Protein AF-A0A816GIB1-F1 (afdb_monomer_lite)

Organism: NCBI:txid433720

Foldseek 3Di:
DDDDPVVVVVVVVVVLVVVLVVLVVVLVVLLVVLVVLCDDPPNLCSCPDPVNVVSLVVSLVSLVVSCVSPCPPCNVVSVVSNCVRNPVSNVVSVVVVVVVVVVVD

Radius of gyration: 19.2 Å; chains: 1; bounding box: 37×21×72 Å

Sequence (105 aa):
MVVPQSQVASNESRLELDKNKKNYINTITLSKRLSDRYSGHHSLQNIFNPESCRLRDKFKQMCETLLLDDPIDYGLKIIDLLWRKAAYDPIQIFKRYRQEYDETT

Structure (mmCIF, N/CA/C/O backbone):
data_AF-A0A816GIB1-F1
#
_entry.id   AF-A0A816GIB1-F1
#
loop_
_atom_site.group_PDB
_atom_site.id
_atom_site.type_symbol
_atom_site.label_atom_id
_atom_site.label_alt_id
_atom_site.label_comp_id
_atom_site.label_asym_id
_atom_site.label_entity_id
_atom_site.label_seq_id
_atom_site.pdbx_PDB_ins_code
_atom_site.Cartn_x
_atom_site.Cartn_y
_atom_site.Cartn_z
_atom_site.occupancy
_atom_site.B_iso_or_equiv
_atom_site.auth_seq_id
_atom_site.auth_comp_id
_atom_site.auth_asym_id
_atom_site.auth_atom_id
_atom_site.pdbx_PDB_model_num
ATOM 1 N N . MET A 1 1 ? 14.230 -0.015 -43.835 1.00 51.44 1 MET A N 1
ATOM 2 C CA . MET A 1 1 ? 15.331 -0.231 -42.872 1.00 51.44 1 MET A CA 1
ATOM 3 C C . MET A 1 1 ? 14.774 -1.080 -41.741 1.00 51.44 1 MET A C 1
ATOM 5 O O . MET A 1 1 ? 13.832 -0.637 -41.101 1.00 51.44 1 MET A O 1
ATOM 9 N N . VAL A 1 2 ? 15.241 -2.321 -41.581 1.00 61.22 2 VAL A N 1
ATOM 10 C CA . VAL A 1 2 ? 14.757 -3.238 -40.533 1.00 61.22 2 VAL A CA 1
ATOM 11 C C . VAL A 1 2 ? 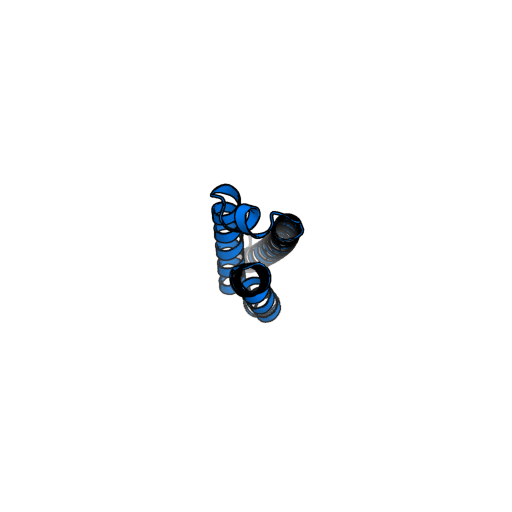15.622 -3.019 -39.296 1.00 61.22 2 VAL A C 1
ATOM 13 O O . VAL A 1 2 ? 16.842 -3.147 -39.379 1.00 61.22 2 VAL A O 1
ATOM 16 N N . VAL A 1 3 ? 15.013 -2.625 -38.177 1.00 63.47 3 VAL A N 1
ATOM 17 C CA . VAL A 1 3 ? 15.729 -2.430 -36.909 1.00 63.47 3 VAL A CA 1
ATOM 18 C C . VAL A 1 3 ? 16.194 -3.804 -36.397 1.00 63.47 3 VAL A C 1
ATOM 20 O O . VAL A 1 3 ? 15.380 -4.730 -36.377 1.00 63.47 3 VAL A O 1
ATOM 23 N N . PRO A 1 4 ? 17.468 -3.981 -35.996 1.00 72.94 4 PRO A N 1
ATOM 24 C CA . PRO A 1 4 ? 17.963 -5.261 -35.491 1.00 72.94 4 PRO A CA 1
ATOM 25 C C . PRO A 1 4 ? 17.202 -5.704 -34.234 1.00 72.94 4 PRO A C 1
ATOM 27 O O . PRO A 1 4 ? 17.036 -4.910 -33.308 1.00 72.94 4 PRO A O 1
ATOM 30 N N . GLN A 1 5 ? 16.792 -6.976 -34.162 1.00 65.25 5 GLN A N 1
ATOM 31 C CA . GLN A 1 5 ? 16.035 -7.532 -33.024 1.00 65.25 5 GLN A CA 1
ATOM 32 C C . GLN A 1 5 ? 16.729 -7.322 -31.663 1.00 65.25 5 GLN A C 1
ATOM 34 O O . GLN A 1 5 ? 16.057 -7.133 -30.653 1.00 65.25 5 GLN A O 1
ATOM 39 N N . SER A 1 6 ? 18.064 -7.264 -31.636 1.00 66.44 6 SER A N 1
ATOM 40 C CA . SER A 1 6 ? 18.852 -6.967 -30.433 1.00 66.44 6 SER A CA 1
ATOM 41 C C . SER A 1 6 ? 18.668 -5.536 -29.912 1.00 66.44 6 SER A C 1
ATOM 43 O O . SER A 1 6 ? 18.666 -5.317 -28.702 1.00 66.44 6 SER A O 1
ATOM 45 N N . GLN A 1 7 ? 18.475 -4.557 -30.800 1.00 64.69 7 GLN A N 1
ATOM 46 C CA . GLN A 1 7 ? 18.204 -3.171 -30.410 1.00 64.69 7 GLN A CA 1
ATOM 47 C C . GLN A 1 7 ? 16.754 -2.972 -29.967 1.00 64.69 7 GLN A C 1
ATOM 49 O O . GLN A 1 7 ? 16.495 -2.162 -29.080 1.00 64.69 7 GLN A O 1
ATOM 54 N N . VAL A 1 8 ? 15.819 -3.735 -30.542 1.00 70.12 8 VAL A N 1
ATOM 55 C CA . VAL A 1 8 ? 14.411 -3.730 -30.120 1.00 70.12 8 VAL A CA 1
ATOM 56 C C . VAL A 1 8 ? 14.282 -4.276 -28.697 1.00 70.12 8 VAL A C 1
ATOM 58 O O . VAL A 1 8 ? 13.734 -3.584 -27.846 1.00 70.12 8 VAL A O 1
ATOM 61 N N . ALA A 1 9 ? 14.883 -5.435 -28.409 1.00 72.19 9 ALA A N 1
ATOM 62 C CA . ALA A 1 9 ? 14.879 -6.025 -27.068 1.00 72.19 9 ALA A CA 1
ATOM 63 C C . ALA A 1 9 ? 15.523 -5.098 -26.020 1.00 72.19 9 ALA A C 1
ATOM 65 O O . ALA A 1 9 ? 14.968 -4.886 -24.948 1.00 72.19 9 ALA A O 1
ATOM 66 N N . SER A 1 10 ? 16.659 -4.470 -26.350 1.00 76.56 10 SER A N 1
ATOM 67 C CA . SER A 1 10 ? 17.329 -3.532 -25.440 1.00 76.56 10 SER A CA 1
ATOM 68 C C . SER A 1 10 ? 16.499 -2.272 -25.152 1.00 76.56 10 SER A C 1
ATOM 70 O O . SER A 1 10 ? 16.523 -1.772 -24.025 1.00 76.56 10 SER A O 1
ATOM 72 N N . ASN A 1 11 ? 15.757 -1.761 -26.140 1.00 75.38 11 ASN A N 1
ATOM 73 C CA . ASN A 1 11 ? 14.855 -0.627 -25.942 1.00 75.38 11 ASN A CA 1
ATOM 74 C C . ASN A 1 11 ? 13.612 -1.011 -25.132 1.00 75.38 11 ASN A C 1
ATOM 76 O O . ASN A 1 11 ? 13.184 -0.226 -24.289 1.00 75.38 11 ASN A O 1
ATOM 80 N N . GLU A 1 12 ? 13.057 -2.200 -25.357 1.00 76.81 12 GLU A N 1
ATOM 81 C CA . GLU A 1 12 ? 11.884 -2.702 -24.636 1.00 76.81 12 GLU A CA 1
ATOM 82 C C . GLU A 1 12 ? 12.187 -2.861 -23.140 1.00 76.81 12 GLU A C 1
ATOM 84 O O . GLU A 1 12 ? 11.507 -2.252 -22.315 1.00 76.81 12 GLU A O 1
ATOM 89 N N . SER A 1 13 ? 13.308 -3.502 -22.790 1.00 79.81 13 SER A N 1
ATOM 90 C CA . SER A 1 13 ? 13.742 -3.638 -21.390 1.00 79.81 13 SER A CA 1
ATOM 91 C C . SER A 1 13 ? 13.979 -2.288 -20.701 1.00 79.81 13 SER A C 1
ATOM 93 O O . SER A 1 13 ? 13.708 -2.120 -19.512 1.00 79.81 13 SER A O 1
ATOM 95 N N . ARG A 1 14 ? 14.476 -1.286 -21.439 1.00 79.81 14 ARG A N 1
ATOM 96 C CA . ARG A 1 14 ? 14.674 0.066 -20.897 1.00 79.81 14 ARG A CA 1
ATOM 97 C C . ARG A 1 14 ? 13.342 0.768 -20.616 1.00 79.81 14 ARG A C 1
ATOM 99 O O . ARG A 1 14 ? 13.213 1.428 -19.587 1.00 79.81 14 ARG A O 1
ATOM 106 N N . LEU A 1 15 ? 12.361 0.616 -21.505 1.00 83.75 15 LEU A N 1
ATOM 107 C CA . LEU A 1 15 ? 11.018 1.171 -21.322 1.00 83.75 15 LEU A CA 1
ATOM 108 C C . LEU A 1 15 ? 10.285 0.511 -20.146 1.00 83.75 15 LEU A C 1
ATOM 110 O O . LEU A 1 15 ? 9.613 1.207 -19.382 1.00 83.75 15 LEU A O 1
ATOM 114 N N . GLU A 1 16 ? 10.447 -0.800 -19.962 1.00 83.69 16 GLU A N 1
ATOM 115 C CA . GLU A 1 16 ? 9.900 -1.534 -18.814 1.00 83.69 16 GLU A CA 1
ATOM 116 C C . GLU A 1 16 ? 10.488 -1.042 -17.490 1.00 83.69 16 GLU A C 1
ATOM 118 O O . GLU A 1 16 ? 9.744 -0.744 -16.554 1.00 83.69 16 GLU A O 1
ATOM 123 N N . LEU A 1 17 ? 11.807 -0.839 -17.431 1.00 81.88 17 LEU A N 1
ATOM 124 C CA . LEU A 1 17 ? 12.467 -0.288 -16.248 1.00 81.88 17 LEU A CA 1
ATOM 125 C C . LEU A 1 17 ? 11.930 1.109 -15.885 1.00 81.88 17 LEU A C 1
ATOM 127 O O . LEU A 1 17 ? 11.671 1.402 -14.714 1.00 81.88 17 LEU A O 1
ATOM 131 N N . ASP A 1 18 ? 11.744 1.983 -16.876 1.00 87.94 18 ASP A N 1
ATOM 132 C CA . ASP A 1 18 ? 11.222 3.336 -16.656 1.00 87.94 18 ASP A CA 1
ATOM 133 C C . ASP A 1 18 ? 9.745 3.317 -16.213 1.00 87.94 18 ASP A C 1
ATOM 135 O O . ASP A 1 18 ? 9.346 4.078 -15.320 1.00 87.94 18 ASP A O 1
ATOM 139 N N . LYS A 1 19 ? 8.939 2.397 -16.763 1.00 90.00 19 LYS A N 1
ATOM 140 C CA . LYS A 1 19 ? 7.561 2.135 -16.316 1.00 90.00 19 LYS A CA 1
ATOM 141 C C . LYS A 1 19 ? 7.534 1.657 -14.860 1.00 90.00 19 LYS A C 1
ATOM 143 O O . LYS A 1 19 ? 6.766 2.202 -14.063 1.00 90.00 19 LYS A O 1
ATOM 148 N N . ASN A 1 20 ? 8.380 0.700 -14.488 1.00 89.19 20 ASN A N 1
ATOM 149 C CA . ASN A 1 20 ? 8.403 0.111 -13.146 1.00 89.19 20 ASN A CA 1
ATOM 150 C C . ASN A 1 20 ? 8.836 1.129 -12.090 1.00 89.19 20 ASN A C 1
ATOM 152 O O . ASN A 1 20 ? 8.173 1.274 -11.060 1.00 89.19 20 ASN A O 1
ATOM 156 N N . LYS A 1 21 ? 9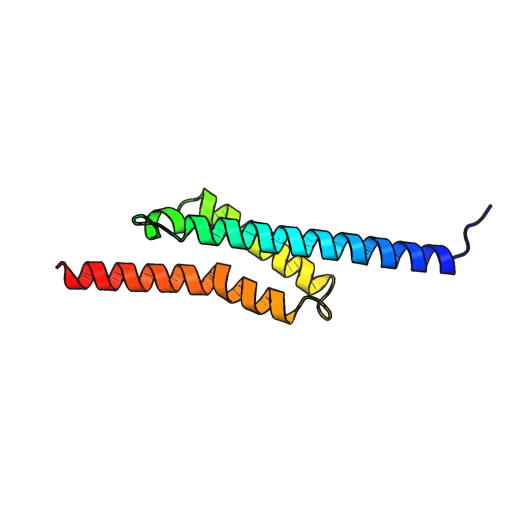.850 1.949 -12.390 1.00 91.25 21 LYS A N 1
ATOM 157 C CA . LYS A 1 21 ? 10.244 3.088 -11.543 1.00 91.25 21 LYS A CA 1
ATOM 158 C C . LYS A 1 21 ? 9.091 4.062 -11.318 1.00 91.25 21 LYS A C 1
ATOM 160 O O . LYS A 1 21 ? 8.836 4.478 -10.185 1.00 91.25 21 LYS A O 1
ATOM 165 N N . LYS A 1 22 ? 8.366 4.425 -12.380 1.00 92.38 22 LYS A N 1
ATOM 166 C CA . LYS A 1 22 ? 7.200 5.314 -12.283 1.00 92.38 22 LYS A CA 1
ATOM 167 C C . LYS A 1 22 ? 6.092 4.691 -11.432 1.00 92.38 22 LYS A C 1
ATOM 169 O O . LYS A 1 22 ? 5.518 5.372 -10.580 1.00 92.38 22 LYS A O 1
ATOM 174 N N . ASN A 1 23 ? 5.815 3.406 -11.628 1.00 90.88 23 ASN A N 1
ATOM 175 C CA . ASN A 1 23 ? 4.834 2.663 -10.841 1.00 90.88 23 ASN A CA 1
ATOM 176 C C . ASN A 1 23 ? 5.220 2.628 -9.362 1.00 90.88 23 ASN A C 1
ATOM 178 O O . ASN A 1 23 ? 4.386 2.952 -8.518 1.00 90.88 23 ASN A O 1
ATOM 182 N N . TYR A 1 24 ? 6.488 2.360 -9.049 1.00 92.69 24 TYR A N 1
ATOM 183 C CA . TYR A 1 24 ? 7.013 2.408 -7.688 1.00 92.69 24 TYR A CA 1
ATOM 184 C C . TYR A 1 24 ? 6.783 3.776 -7.031 1.00 92.69 24 TYR A C 1
ATOM 186 O O . TYR A 1 24 ? 6.189 3.852 -5.954 1.00 92.69 24 TYR A O 1
ATOM 194 N N . ILE A 1 25 ? 7.164 4.874 -7.693 1.00 93.50 25 ILE A N 1
ATOM 195 C CA . ILE A 1 25 ? 6.971 6.240 -7.170 1.00 93.50 25 ILE A CA 1
ATOM 196 C C . ILE A 1 25 ? 5.488 6.530 -6.899 1.00 93.50 25 ILE A C 1
ATOM 198 O O . ILE A 1 25 ? 5.131 7.096 -5.857 1.00 93.50 25 ILE A O 1
ATOM 202 N N . ASN A 1 26 ? 4.608 6.114 -7.808 1.00 94.12 26 ASN A N 1
ATOM 203 C CA . ASN A 1 26 ? 3.167 6.274 -7.643 1.00 94.12 26 ASN A CA 1
ATOM 204 C C . ASN A 1 26 ? 2.639 5.472 -6.446 1.00 94.12 26 ASN A C 1
ATOM 206 O O . ASN A 1 26 ? 1.851 6.002 -5.662 1.00 94.12 26 ASN A O 1
ATOM 210 N N . THR A 1 27 ? 3.108 4.238 -6.255 1.00 94.31 27 THR A N 1
ATOM 211 C CA . THR A 1 27 ? 2.757 3.397 -5.103 1.00 94.31 27 THR A CA 1
ATOM 212 C C . THR A 1 27 ? 3.187 4.043 -3.787 1.00 94.31 27 THR A C 1
ATOM 214 O O . THR A 1 27 ? 2.385 4.133 -2.854 1.00 94.31 27 THR A O 1
ATOM 217 N N . ILE A 1 28 ? 4.406 4.588 -3.717 1.00 94.44 28 ILE A N 1
ATOM 218 C CA . ILE A 1 28 ? 4.875 5.344 -2.543 1.00 94.44 28 ILE A CA 1
ATOM 219 C C . ILE A 1 28 ? 3.994 6.573 -2.293 1.00 94.44 28 ILE A C 1
ATOM 221 O O . ILE A 1 28 ? 3.635 6.867 -1.152 1.00 94.44 28 ILE A O 1
ATOM 225 N N . THR A 1 29 ? 3.600 7.280 -3.349 1.00 95.19 29 THR A N 1
ATOM 226 C CA . THR A 1 29 ? 2.734 8.461 -3.242 1.00 95.19 29 THR A CA 1
ATOM 227 C C . THR A 1 29 ? 1.348 8.094 -2.710 1.00 95.19 29 THR A C 1
ATOM 229 O O . THR A 1 29 ? 0.826 8.768 -1.822 1.00 95.19 29 THR A O 1
ATOM 232 N N . LEU A 1 30 ? 0.755 7.001 -3.197 1.00 94.19 30 LEU A N 1
ATOM 233 C CA . LEU A 1 30 ? -0.518 6.493 -2.680 1.00 94.19 30 LEU A CA 1
ATOM 234 C C . LEU A 1 30 ? -0.411 6.044 -1.219 1.00 94.19 30 LEU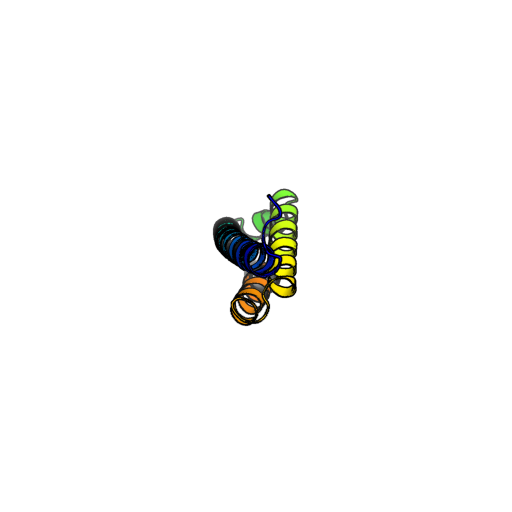 A C 1
ATOM 236 O O . LEU A 1 30 ? -1.305 6.346 -0.432 1.00 94.19 30 LEU A O 1
ATOM 240 N N . SER A 1 31 ? 0.689 5.394 -0.840 1.00 94.69 31 SER A N 1
ATOM 241 C CA . SER A 1 31 ? 0.964 5.005 0.550 1.00 94.69 31 SER A CA 1
ATOM 242 C C . SER A 1 31 ? 1.009 6.208 1.502 1.00 94.69 31 SER A C 1
ATOM 244 O O . SER A 1 31 ? 0.424 6.168 2.590 1.00 94.69 31 SER A O 1
ATOM 246 N N . LYS A 1 32 ? 1.630 7.317 1.080 1.00 93.44 32 LYS A N 1
ATOM 247 C CA . LYS A 1 32 ? 1.627 8.572 1.850 1.00 93.44 32 LYS A CA 1
ATOM 248 C C . LYS A 1 32 ? 0.210 9.120 2.011 1.00 93.44 32 LYS A C 1
ATOM 250 O O . LYS A 1 32 ? -0.225 9.335 3.133 1.00 93.44 32 LYS A O 1
ATOM 255 N N . ARG A 1 33 ? -0.562 9.188 0.921 1.00 92.00 33 ARG A N 1
ATOM 256 C CA . ARG A 1 33 ? -1.968 9.637 0.960 1.00 92.00 33 ARG A CA 1
ATOM 257 C C . ARG A 1 33 ? -2.854 8.773 1.861 1.00 92.00 33 ARG A C 1
ATOM 259 O O . ARG A 1 33 ? -3.790 9.290 2.460 1.00 92.00 33 ARG A O 1
ATOM 266 N N . LEU A 1 34 ? -2.599 7.464 1.935 1.00 92.19 34 LEU A N 1
ATOM 267 C CA . LEU A 1 34 ? -3.280 6.580 2.886 1.00 92.19 34 LEU A CA 1
ATOM 268 C C . LEU A 1 34 ? -2.888 6.909 4.325 1.00 92.19 34 LEU A C 1
ATOM 270 O O . LEU A 1 34 ? -3.760 7.009 5.180 1.00 92.19 34 LEU A O 1
ATOM 274 N N . SER A 1 35 ? -1.600 7.139 4.574 1.00 90.75 35 SER A N 1
ATOM 275 C CA . SER A 1 35 ? -1.099 7.515 5.901 1.00 90.75 35 SER A CA 1
ATOM 276 C C . SER A 1 35 ? -1.732 8.817 6.397 1.00 90.75 35 SER A C 1
ATOM 278 O O . SER A 1 35 ? -2.181 8.865 7.538 1.00 90.75 35 SER A O 1
ATOM 280 N N . ASP A 1 36 ? -1.868 9.816 5.524 1.00 89.81 36 ASP A N 1
ATOM 281 C CA . ASP A 1 36 ? -2.503 11.097 5.861 1.00 89.81 36 ASP A CA 1
ATOM 282 C C . ASP A 1 36 ? -3.986 10.927 6.234 1.00 89.81 36 ASP A C 1
ATOM 284 O O . ASP A 1 36 ? -4.502 11.608 7.116 1.00 89.81 36 ASP A O 1
ATOM 288 N N . ARG A 1 37 ? -4.692 9.985 5.594 1.00 86.38 37 ARG A N 1
ATOM 289 C CA . ARG A 1 37 ? -6.090 9.668 5.939 1.00 86.38 37 ARG A CA 1
ATOM 290 C C . ARG A 1 37 ? -6.212 8.891 7.244 1.00 86.38 37 ARG A C 1
ATOM 292 O O . ARG A 1 37 ? -7.230 8.997 7.925 1.00 86.38 37 ARG A O 1
ATOM 299 N N . TYR A 1 38 ? -5.206 8.085 7.561 1.00 87.94 38 TYR A N 1
ATOM 300 C CA . TYR A 1 38 ? -5.147 7.324 8.805 1.00 87.94 38 TYR A CA 1
ATOM 301 C C . TYR A 1 38 ? -4.793 8.217 9.996 1.00 87.94 38 TYR A C 1
ATOM 303 O O . TYR A 1 38 ? -5.197 7.919 11.118 1.00 87.94 38 TYR A O 1
ATOM 311 N N . SER A 1 39 ? -4.081 9.323 9.767 1.00 82.56 39 SER A N 1
ATOM 312 C CA . SER A 1 39 ? -3.823 10.326 10.796 1.00 82.56 39 SER A CA 1
ATOM 313 C C . SER A 1 39 ? -5.056 11.199 11.039 1.00 82.56 39 SER A C 1
ATOM 315 O O . SER A 1 39 ? -5.535 11.880 10.137 1.00 82.56 39 SER A O 1
ATOM 317 N N . GLY A 1 40 ? -5.575 11.196 12.266 1.00 76.56 40 GLY A N 1
ATOM 318 C CA . GLY A 1 40 ? -6.638 12.109 12.691 1.00 76.56 40 GLY A CA 1
ATOM 319 C C . GLY A 1 40 ? -7.552 11.532 13.770 1.00 76.56 40 GLY A C 1
ATOM 320 O O . GLY A 1 40 ? -7.623 10.321 13.964 1.00 76.56 40 GLY A O 1
ATOM 321 N N . HIS A 1 41 ? -8.296 12.412 14.443 1.00 65.69 41 HIS A N 1
ATOM 322 C CA . HIS A 1 41 ? -9.242 12.048 15.508 1.00 65.69 41 HIS A CA 1
ATOM 323 C C . HIS A 1 41 ? -10.420 11.187 15.010 1.00 65.69 41 HIS A C 1
ATOM 325 O O . HIS A 1 41 ? -10.953 10.374 15.754 1.00 65.69 41 HIS A O 1
ATOM 331 N N . HIS A 1 42 ? -10.794 11.312 13.731 1.00 74.31 42 HIS A N 1
ATOM 332 C CA . HIS A 1 42 ? -11.831 10.497 13.080 1.00 74.31 42 HIS A CA 1
ATOM 333 C C . HIS A 1 42 ? -11.241 9.362 12.230 1.00 74.31 42 HIS A C 1
ATOM 335 O O . HIS A 1 42 ? -11.841 8.947 11.238 1.00 74.31 42 HIS A O 1
ATOM 341 N N . SER A 1 43 ? -10.054 8.868 12.596 1.00 75.62 43 SER A N 1
ATOM 342 C CA . SER A 1 43 ? -9.309 7.858 11.833 1.00 75.62 43 SER A CA 1
ATOM 343 C C . SER A 1 43 ? -10.156 6.631 11.484 1.00 75.62 43 SER A C 1
ATOM 345 O O . SER A 1 43 ? -10.107 6.182 10.345 1.00 75.62 43 SER A O 1
ATOM 347 N N . LEU A 1 44 ? -11.022 6.146 12.382 1.00 84.69 44 LEU A N 1
ATOM 348 C CA . LEU A 1 44 ? -11.893 5.003 12.091 1.00 84.69 44 LEU A CA 1
ATOM 349 C C . LEU A 1 44 ? -12.880 5.276 10.940 1.00 84.69 44 LEU A C 1
ATOM 351 O O . LEU A 1 44 ? -12.924 4.527 9.963 1.00 84.69 44 LEU A O 1
ATOM 355 N N . GLN A 1 45 ? -13.639 6.372 11.018 1.00 85.81 45 GLN A N 1
ATOM 356 C CA . GLN A 1 45 ? -14.574 6.773 9.957 1.00 85.81 45 GLN A CA 1
ATOM 357 C C . GLN A 1 45 ? -13.824 7.083 8.655 1.00 85.81 45 GLN A C 1
ATOM 359 O O . GLN A 1 45 ? -14.273 6.742 7.559 1.00 85.81 45 GLN A O 1
ATOM 364 N N . ASN A 1 46 ? -12.633 7.670 8.776 1.00 85.38 46 ASN A N 1
ATOM 365 C CA . ASN A 1 46 ? -11.767 7.971 7.648 1.00 85.38 46 ASN A CA 1
ATOM 366 C C . ASN A 1 46 ? -11.225 6.714 6.970 1.00 85.38 46 ASN A C 1
ATOM 368 O O . ASN A 1 46 ? -11.031 6.734 5.760 1.00 85.38 46 ASN A O 1
ATOM 372 N N . ILE A 1 47 ? -10.994 5.626 7.701 1.00 88.56 47 ILE A N 1
ATOM 373 C CA . ILE A 1 47 ? -10.486 4.368 7.145 1.00 88.56 47 ILE A CA 1
ATOM 374 C C . ILE A 1 47 ? -11.581 3.610 6.407 1.00 88.56 47 ILE A C 1
ATOM 376 O O . ILE A 1 47 ? -11.323 3.101 5.318 1.00 88.56 47 ILE A O 1
ATOM 380 N N . PHE A 1 48 ? -12.781 3.518 6.983 1.00 87.69 48 PHE A N 1
ATOM 381 C CA . PHE A 1 48 ? -13.857 2.671 6.456 1.00 87.69 48 PHE A CA 1
ATOM 382 C C . PHE A 1 48 ? -14.826 3.382 5.509 1.00 87.69 48 PHE A C 1
ATOM 384 O O . PHE A 1 48 ? -15.729 2.737 4.978 1.00 87.69 48 PHE A O 1
ATOM 391 N N . ASN A 1 49 ? -14.640 4.677 5.237 1.00 91.06 49 ASN A N 1
ATOM 392 C CA . ASN A 1 49 ? -15.439 5.335 4.20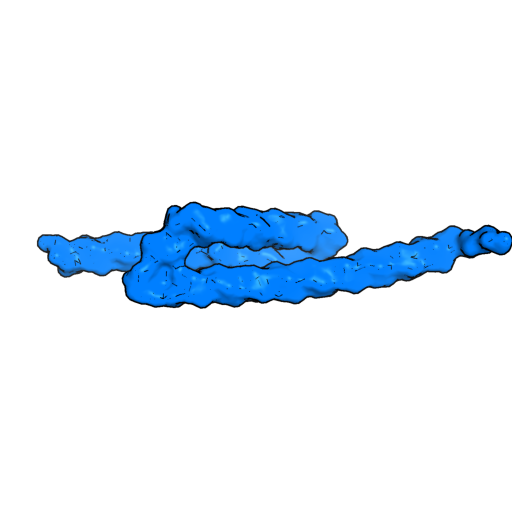9 1.00 91.06 49 ASN A CA 1
ATOM 393 C C . ASN A 1 49 ? -15.139 4.777 2.794 1.00 91.06 49 ASN A C 1
ATOM 395 O O . ASN A 1 49 ? -14.033 4.283 2.535 1.00 91.06 49 ASN A O 1
ATOM 399 N N . PRO A 1 50 ? -16.102 4.875 1.856 1.00 93.06 50 PRO A N 1
ATOM 400 C CA . PRO A 1 50 ? -15.967 4.298 0.516 1.00 93.06 50 PRO A CA 1
ATOM 401 C C . PRO A 1 50 ? -14.747 4.801 -0.266 1.00 93.06 50 PRO A C 1
ATOM 403 O O . PRO A 1 50 ? -14.073 4.016 -0.933 1.00 93.06 50 PRO A O 1
ATOM 406 N N . GLU A 1 51 ? -14.416 6.088 -0.150 1.00 91.38 51 GLU A N 1
ATOM 407 C CA . GLU A 1 51 ? -13.280 6.686 -0.860 1.00 91.38 51 GLU A CA 1
ATOM 408 C C . GLU A 1 51 ? -11.938 6.116 -0.388 1.00 91.38 51 GLU A C 1
ATOM 410 O O . GLU A 1 51 ? -11.056 5.827 -1.200 1.00 91.38 51 GLU A O 1
ATOM 415 N N . SER A 1 52 ? -11.783 5.899 0.917 1.00 90.50 52 SER A N 1
ATOM 416 C CA . SER A 1 52 ? -10.595 5.277 1.500 1.00 90.50 52 SER A CA 1
ATOM 417 C C . SER A 1 52 ? -10.505 3.789 1.180 1.00 90.50 52 SER A C 1
ATOM 419 O O . SER A 1 52 ? -9.409 3.292 0.921 1.00 90.50 52 SER A O 1
ATOM 421 N N . CYS A 1 53 ? -11.630 3.070 1.132 1.00 92.44 53 CYS A N 1
ATOM 422 C CA . CYS A 1 53 ? -11.669 1.696 0.623 1.00 92.44 53 CYS A CA 1
ATOM 423 C C . CYS A 1 53 ? -11.186 1.634 -0.831 1.00 92.44 53 CYS A C 1
ATOM 425 O O . CYS A 1 53 ? -10.240 0.905 -1.127 1.00 92.44 53 CYS A O 1
ATOM 427 N N . ARG A 1 54 ? -11.723 2.491 -1.707 1.00 94.50 54 ARG A N 1
ATOM 428 C CA . ARG A 1 54 ? -11.315 2.552 -3.117 1.00 94.50 54 ARG A CA 1
ATOM 429 C C . ARG A 1 54 ? -9.841 2.917 -3.285 1.00 94.50 54 ARG A C 1
ATOM 431 O O . ARG A 1 54 ? -9.152 2.359 -4.139 1.00 94.50 54 ARG A O 1
ATOM 438 N N . LEU A 1 55 ? -9.336 3.843 -2.470 1.00 93.31 55 LEU A N 1
ATOM 439 C CA . LEU A 1 55 ? -7.924 4.227 -2.482 1.00 93.31 55 LEU A CA 1
ATOM 440 C C . LEU A 1 55 ? -7.014 3.071 -2.042 1.00 93.31 55 LEU A C 1
ATOM 442 O O . LEU A 1 55 ? -5.964 2.869 -2.654 1.00 93.31 55 LEU A O 1
ATOM 446 N N . ARG A 1 56 ? -7.417 2.304 -1.020 1.00 94.81 56 ARG A N 1
ATOM 447 C CA . ARG A 1 56 ? -6.698 1.100 -0.574 1.00 94.81 56 ARG A CA 1
ATOM 448 C C . ARG A 1 56 ? -6.684 0.023 -1.647 1.00 94.81 56 ARG A C 1
ATOM 450 O O . ARG A 1 56 ? -5.627 -0.548 -1.885 1.00 94.81 56 ARG A O 1
ATOM 457 N N . ASP A 1 57 ? -7.803 -0.222 -2.316 1.00 95.44 57 ASP A N 1
ATOM 458 C CA . ASP A 1 57 ? -7.861 -1.230 -3.379 1.00 95.44 57 ASP A CA 1
ATOM 459 C C . ASP A 1 57 ? -6.995 -0.838 -4.573 1.00 95.44 57 ASP A C 1
ATOM 461 O O . ASP A 1 57 ? -6.220 -1.654 -5.068 1.00 95.44 57 ASP A O 1
ATOM 465 N N . LYS A 1 58 ? -7.008 0.443 -4.961 1.00 95.25 58 LYS A N 1
ATOM 466 C CA . LYS A 1 58 ? -6.081 0.953 -5.976 1.00 95.25 58 LYS A CA 1
ATOM 467 C C . LYS A 1 58 ? -4.619 0.772 -5.558 1.00 95.25 58 LYS A C 1
ATOM 469 O O . LYS A 1 58 ? -3.790 0.385 -6.375 1.00 95.25 58 LYS A O 1
ATOM 474 N N . PHE A 1 59 ? -4.293 1.060 -4.299 1.00 96.06 59 PHE A N 1
ATOM 475 C CA . PHE A 1 59 ? -2.947 0.860 -3.766 1.00 96.06 59 PHE A CA 1
ATOM 476 C C . PHE A 1 59 ? -2.526 -0.620 -3.814 1.00 96.06 59 PHE A C 1
ATOM 478 O O . PHE A 1 59 ? -1.428 -0.907 -4.285 1.00 96.06 59 PHE A O 1
ATOM 485 N N . LYS A 1 60 ? -3.405 -1.552 -3.418 1.00 96.12 60 LYS A N 1
ATOM 486 C CA . LYS A 1 60 ? -3.150 -3.001 -3.503 1.00 96.12 60 LYS A CA 1
ATOM 487 C C . LYS A 1 60 ? -2.856 -3.445 -4.934 1.00 96.12 60 LYS A C 1
ATOM 489 O O . LYS A 1 60 ? -1.812 -4.039 -5.170 1.00 96.12 60 LYS A O 1
ATOM 494 N N . GLN A 1 61 ? -3.709 -3.063 -5.885 1.00 95.38 61 GLN A N 1
ATOM 495 C CA . GLN A 1 61 ? -3.534 -3.405 -7.303 1.00 95.38 61 GLN A CA 1
ATOM 496 C C . GLN A 1 61 ? -2.192 -2.909 -7.858 1.00 95.38 61 GLN A C 1
ATOM 498 O O . GLN A 1 61 ? -1.525 -3.609 -8.618 1.00 95.38 61 GLN A O 1
ATOM 503 N N . MET A 1 62 ? -1.762 -1.704 -7.468 1.00 93.12 62 MET A N 1
ATOM 504 C CA . MET A 1 62 ? -0.456 -1.178 -7.876 1.00 93.12 62 MET A CA 1
ATOM 505 C C . MET A 1 62 ? 0.718 -1.948 -7.260 1.00 93.12 62 MET A C 1
ATOM 507 O O . MET A 1 62 ? 1.709 -2.180 -7.951 1.00 93.12 62 MET A O 1
ATOM 511 N N . CYS A 1 63 ? 0.617 -2.357 -5.992 1.00 94.69 63 CYS A N 1
ATOM 512 C CA . CYS A 1 63 ? 1.615 -3.225 -5.366 1.00 94.69 63 CYS A CA 1
ATOM 513 C C . CYS A 1 63 ? 1.691 -4.592 -6.058 1.00 94.69 63 CYS A C 1
ATOM 515 O O . CYS A 1 63 ? 2.786 -5.052 -6.360 1.00 94.69 63 CYS A O 1
ATOM 517 N N . GLU A 1 64 ? 0.547 -5.216 -6.337 1.00 93.81 64 GLU A N 1
ATOM 518 C CA . GLU A 1 64 ? 0.455 -6.510 -7.026 1.00 93.81 64 GLU A CA 1
ATOM 519 C C . GLU A 1 64 ? 1.048 -6.440 -8.436 1.00 93.81 64 GLU A C 1
ATOM 521 O O . GLU A 1 64 ? 1.854 -7.289 -8.803 1.00 93.81 64 GLU A O 1
ATOM 526 N N . THR A 1 65 ? 0.733 -5.385 -9.193 1.00 92.12 65 THR A N 1
ATOM 527 C CA . THR A 1 65 ? 1.297 -5.173 -10.537 1.00 92.12 65 THR A CA 1
ATOM 528 C C . THR A 1 65 ? 2.820 -5.080 -10.477 1.00 92.12 65 THR A C 1
ATOM 530 O O . THR A 1 65 ? 3.511 -5.717 -11.260 1.00 92.12 65 THR A O 1
ATOM 533 N N . LEU A 1 66 ? 3.363 -4.321 -9.522 1.00 91.69 66 LEU A N 1
ATOM 534 C CA . LEU A 1 66 ? 4.809 -4.151 -9.392 1.00 91.69 66 LEU A CA 1
ATOM 535 C C . LEU A 1 66 ? 5.514 -5.427 -8.903 1.00 91.69 66 LEU A C 1
ATOM 537 O O . LEU A 1 66 ? 6.651 -5.671 -9.284 1.00 91.69 66 LEU A O 1
ATOM 541 N N . LEU A 1 67 ? 4.840 -6.246 -8.091 1.00 92.69 67 LEU A N 1
ATOM 542 C CA . LEU A 1 67 ? 5.340 -7.557 -7.670 1.00 92.69 67 LEU A CA 1
ATOM 543 C C . LEU A 1 67 ? 5.413 -8.561 -8.820 1.00 92.69 67 LEU A C 1
ATOM 545 O O . LEU A 1 67 ? 6.298 -9.412 -8.815 1.00 92.69 67 LEU A O 1
ATOM 549 N N . LEU A 1 68 ? 4.486 -8.472 -9.774 1.00 90.94 68 LEU A N 1
ATOM 550 C CA . LEU A 1 68 ? 4.484 -9.307 -10.973 1.00 90.94 68 LEU A CA 1
ATOM 551 C C . LEU A 1 68 ? 5.512 -8.819 -12.001 1.00 90.94 68 LEU A C 1
ATOM 553 O O . LEU A 1 68 ? 6.223 -9.641 -12.571 1.00 90.94 68 LEU A O 1
ATOM 557 N N . ASP A 1 69 ? 5.603 -7.501 -12.206 1.00 89.38 69 ASP A N 1
ATOM 558 C CA . ASP A 1 69 ? 6.476 -6.889 -13.215 1.00 89.38 69 ASP A CA 1
ATOM 559 C C . ASP A 1 69 ? 7.961 -6.888 -12.789 1.00 89.38 69 ASP A C 1
ATOM 561 O O . ASP A 1 69 ? 8.838 -7.041 -13.635 1.00 89.38 69 ASP A O 1
ATOM 565 N N . ASP A 1 70 ? 8.266 -6.688 -11.500 1.00 87.50 70 ASP A N 1
ATOM 566 C CA . ASP A 1 70 ? 9.646 -6.572 -10.999 1.00 87.50 70 ASP A CA 1
ATOM 567 C C . ASP A 1 70 ? 9.793 -7.050 -9.538 1.00 87.50 70 ASP A C 1
ATOM 569 O O . ASP A 1 70 ? 9.941 -6.259 -8.589 1.00 87.50 70 ASP A O 1
ATOM 573 N N . PRO A 1 71 ? 9.743 -8.377 -9.323 1.00 86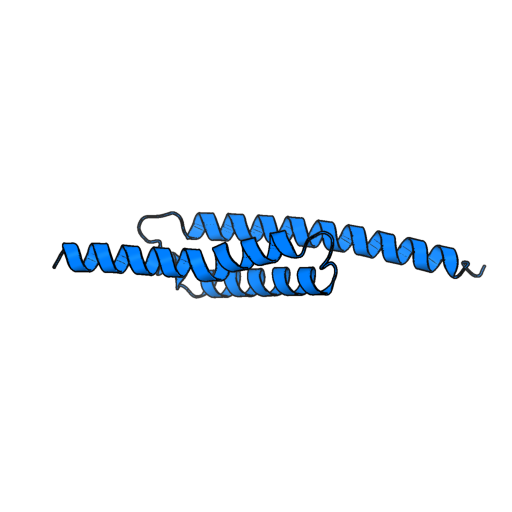.19 71 PRO A N 1
ATOM 574 C CA . PRO A 1 71 ? 9.853 -8.959 -7.991 1.00 86.19 71 PRO A CA 1
ATOM 575 C C . PRO A 1 71 ? 11.250 -8.807 -7.374 1.00 86.19 71 PRO A C 1
ATOM 577 O O . PRO A 1 71 ? 11.368 -8.842 -6.148 1.00 86.19 71 PRO A O 1
ATOM 580 N N . ILE A 1 72 ? 12.303 -8.651 -8.186 1.00 86.62 72 ILE A N 1
ATOM 581 C CA . ILE A 1 72 ? 13.694 -8.657 -7.712 1.00 86.62 72 ILE A CA 1
ATOM 582 C C . ILE A 1 72 ? 14.061 -7.299 -7.112 1.00 86.62 72 ILE A C 1
ATOM 584 O O . ILE A 1 72 ? 14.525 -7.250 -5.970 1.00 86.62 72 ILE A O 1
ATOM 588 N N . ASP A 1 73 ? 13.816 -6.199 -7.828 1.00 84.69 73 ASP A N 1
ATOM 589 C CA . ASP A 1 73 ? 14.256 -4.876 -7.370 1.00 84.69 73 ASP A CA 1
ATOM 590 C C . ASP A 1 73 ? 13.280 -4.242 -6.367 1.00 84.69 73 ASP A C 1
ATOM 592 O O . ASP A 1 73 ? 13.692 -3.526 -5.439 1.00 84.69 73 ASP A O 1
ATOM 596 N N . TYR A 1 74 ? 11.977 -4.521 -6.504 1.00 86.31 74 TYR A N 1
ATOM 597 C CA . TYR A 1 74 ? 10.934 -3.875 -5.699 1.00 86.31 74 TYR A CA 1
ATOM 598 C C . TYR A 1 74 ? 10.165 -4.815 -4.767 1.00 86.31 74 TYR A C 1
ATOM 600 O O . TYR A 1 74 ? 9.499 -4.325 -3.849 1.00 86.31 74 TYR A O 1
ATOM 608 N N . GLY A 1 75 ? 10.277 -6.136 -4.924 1.00 87.94 75 GLY A N 1
ATOM 609 C CA . GLY A 1 75 ? 9.351 -7.086 -4.306 1.00 87.94 75 GLY A CA 1
ATOM 610 C C . GLY A 1 75 ? 9.250 -6.991 -2.782 1.00 87.94 75 GLY A C 1
ATOM 611 O O . GLY A 1 75 ? 8.184 -6.694 -2.244 1.00 87.94 75 GLY A O 1
ATOM 612 N N . LEU A 1 76 ? 10.363 -7.164 -2.062 1.00 91.19 76 LEU A N 1
ATOM 613 C CA . LEU A 1 76 ? 10.354 -7.157 -0.588 1.00 91.19 76 LEU A CA 1
ATOM 614 C C . LEU A 1 76 ? 9.839 -5.834 -0.001 1.00 91.19 76 LEU A C 1
ATOM 616 O O . LEU A 1 76 ? 9.042 -5.836 0.938 1.00 91.19 76 LEU A O 1
ATOM 620 N N . LYS A 1 77 ? 10.261 -4.699 -0.575 1.00 91.38 77 LYS A N 1
ATOM 621 C CA . LYS A 1 77 ? 9.838 -3.362 -0.123 1.00 91.38 77 LYS A CA 1
ATOM 622 C C . LYS A 1 77 ? 8.341 -3.162 -0.328 1.00 91.38 77 LYS A C 1
ATOM 624 O O . LYS A 1 77 ? 7.674 -2.577 0.522 1.00 91.38 77 LYS A O 1
ATOM 629 N N . ILE A 1 78 ? 7.815 -3.643 -1.450 1.00 94.69 78 ILE A N 1
ATOM 630 C CA . ILE A 1 78 ? 6.402 -3.512 -1.791 1.00 94.69 78 ILE A CA 1
ATOM 631 C C . ILE A 1 78 ? 5.532 -4.438 -0.949 1.00 94.69 78 ILE A C 1
ATOM 633 O O . ILE A 1 78 ? 4.471 -3.997 -0.516 1.00 94.69 78 ILE A O 1
ATOM 637 N N . ILE A 1 79 ? 5.979 -5.659 -0.642 1.00 94.44 79 ILE A N 1
ATOM 638 C CA . ILE A 1 79 ? 5.260 -6.572 0.262 1.00 94.44 79 ILE A CA 1
ATOM 639 C C . ILE A 1 79 ? 5.147 -5.971 1.666 1.00 94.44 79 ILE A C 1
ATOM 641 O O . ILE A 1 79 ? 4.046 -5.929 2.217 1.00 94.44 79 ILE A O 1
ATOM 645 N N . ASP A 1 80 ? 6.247 -5.460 2.233 1.00 94.56 80 ASP A N 1
ATOM 646 C CA . ASP A 1 80 ? 6.211 -4.797 3.547 1.00 94.56 80 ASP A CA 1
ATOM 647 C C . ASP A 1 80 ? 5.269 -3.584 3.524 1.00 94.56 80 ASP A C 1
ATOM 649 O O . ASP A 1 80 ? 4.413 -3.435 4.401 1.00 94.56 80 ASP A O 1
ATOM 653 N N . LEU A 1 81 ? 5.349 -2.753 2.481 1.00 94.88 81 LEU A N 1
ATOM 654 C CA . LEU A 1 81 ? 4.486 -1.581 2.343 1.00 94.88 81 LEU A CA 1
ATOM 655 C C . LEU A 1 81 ? 3.005 -1.958 2.202 1.00 94.88 81 LEU A C 1
ATOM 657 O O . LEU A 1 81 ? 2.145 -1.326 2.824 1.00 94.88 81 LEU A O 1
ATOM 661 N N . LEU A 1 82 ? 2.714 -2.981 1.395 1.00 95.75 82 LEU A N 1
ATOM 662 C CA . LEU A 1 82 ? 1.379 -3.527 1.177 1.00 95.75 82 LEU A CA 1
ATOM 663 C C . LEU A 1 82 ? 0.787 -4.001 2.501 1.00 95.75 82 LEU A C 1
ATOM 665 O O . LEU A 1 82 ? -0.296 -3.556 2.884 1.00 95.75 82 LEU A O 1
ATOM 669 N N . TRP A 1 83 ? 1.527 -4.835 3.230 1.00 96.00 83 TRP A N 1
ATOM 670 C CA . TRP A 1 83 ? 1.123 -5.341 4.536 1.00 96.00 83 TRP A CA 1
ATOM 671 C C . TRP A 1 83 ? 0.836 -4.206 5.524 1.00 96.00 83 TRP A C 1
ATOM 673 O O . TRP A 1 83 ? -0.255 -4.148 6.103 1.00 96.00 83 TRP A O 1
ATOM 683 N N . ARG A 1 84 ? 1.777 -3.263 5.675 1.00 95.31 84 ARG A N 1
ATOM 684 C CA . ARG A 1 84 ? 1.643 -2.147 6.621 1.00 95.31 84 ARG A CA 1
ATOM 685 C C . ARG A 1 84 ? 0.410 -1.300 6.332 1.00 95.31 84 ARG A C 1
ATOM 687 O O . ARG A 1 84 ? -0.398 -1.062 7.225 1.00 95.31 84 ARG A O 1
ATOM 694 N N . LYS A 1 85 ? 0.240 -0.855 5.085 1.00 93.50 85 LYS A N 1
ATOM 695 C CA . LYS A 1 85 ? -0.775 0.154 4.744 1.00 93.50 85 LYS A CA 1
ATOM 696 C C . LYS A 1 85 ? -2.143 -0.414 4.425 1.00 93.50 85 LYS A C 1
ATOM 698 O O . LYS A 1 85 ? -3.142 0.241 4.727 1.00 93.50 85 LYS A O 1
ATOM 703 N N . ALA A 1 86 ? -2.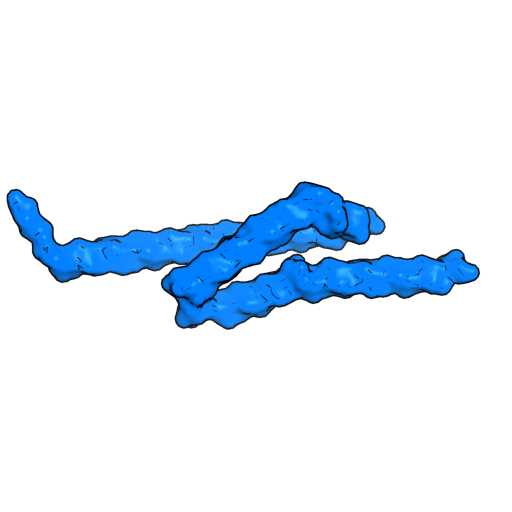218 -1.595 3.821 1.00 92.69 86 ALA A N 1
ATOM 704 C CA . ALA A 1 86 ? -3.496 -2.170 3.421 1.00 92.69 86 ALA A CA 1
ATOM 705 C C . ALA A 1 86 ? -4.165 -2.979 4.539 1.00 92.69 86 ALA A C 1
ATOM 707 O O . ALA A 1 86 ? -5.393 -3.081 4.535 1.00 92.69 86 ALA A O 1
ATOM 708 N N . ALA A 1 87 ? -3.388 -3.527 5.481 1.00 91.19 87 ALA A N 1
ATOM 709 C CA . ALA A 1 87 ? -3.899 -4.405 6.532 1.00 91.19 87 ALA A CA 1
ATOM 710 C C . ALA A 1 87 ? -3.535 -3.925 7.943 1.00 91.19 87 ALA A C 1
ATOM 712 O O . ALA A 1 87 ? -4.434 -3.626 8.728 1.00 91.19 87 ALA A O 1
ATOM 713 N N . TYR A 1 88 ? -2.242 -3.826 8.266 1.00 94.81 88 TYR A N 1
ATOM 714 C CA . TYR A 1 88 ? -1.796 -3.594 9.642 1.00 94.81 88 TYR A CA 1
ATOM 715 C C . TYR A 1 88 ? -2.319 -2.275 10.224 1.00 94.81 88 TYR A C 1
ATOM 717 O O . TYR A 1 88 ? -2.943 -2.295 11.283 1.00 94.81 88 TYR A O 1
ATOM 725 N N . ASP A 1 89 ? -2.130 -1.152 9.527 1.00 92.25 89 ASP A N 1
ATOM 726 C CA . ASP A 1 89 ? -2.558 0.172 9.997 1.00 92.25 89 ASP A CA 1
ATOM 727 C C . ASP A 1 89 ? -4.083 0.230 10.260 1.00 92.25 89 ASP A C 1
ATOM 729 O O . ASP A 1 89 ? -4.470 0.581 11.378 1.00 92.25 89 ASP A O 1
ATOM 733 N N . PRO A 1 90 ? -4.972 -0.179 9.323 1.00 91.00 90 PRO A N 1
ATOM 734 C CA . PRO A 1 90 ? -6.410 -0.273 9.592 1.00 91.00 90 PRO A CA 1
ATOM 735 C C . PRO A 1 90 ? -6.774 -1.117 10.818 1.00 91.00 90 PRO A C 1
ATOM 737 O O . PRO A 1 90 ? -7.615 -0.707 11.619 1.00 91.00 90 PRO A O 1
ATOM 740 N N . ILE A 1 91 ? -6.143 -2.286 10.979 1.00 92.88 91 ILE A N 1
ATOM 741 C CA . ILE A 1 91 ? -6.400 -3.188 12.110 1.00 92.88 91 ILE A CA 1
ATOM 742 C C . ILE A 1 91 ? -5.951 -2.541 13.422 1.00 92.88 91 ILE A C 1
ATOM 744 O O . ILE A 1 91 ? -6.668 -2.612 14.417 1.00 92.88 91 ILE A O 1
ATOM 748 N N . GLN A 1 92 ? -4.777 -1.909 13.439 1.00 91.81 92 GLN A N 1
ATOM 749 C CA . GLN A 1 92 ? -4.261 -1.227 14.625 1.00 91.81 92 GLN A CA 1
ATOM 750 C C . GLN A 1 92 ? -5.152 -0.065 15.045 1.00 91.81 92 GLN A C 1
ATOM 752 O O . GLN A 1 92 ? -5.433 0.092 16.230 1.00 91.81 92 GLN A O 1
ATOM 757 N N . ILE A 1 93 ? -5.636 0.721 14.088 1.00 91.00 93 ILE A N 1
ATOM 758 C CA . ILE A 1 93 ? -6.518 1.849 14.383 1.00 91.00 93 ILE A CA 1
ATOM 759 C C . ILE A 1 93 ? -7.864 1.355 14.918 1.00 91.00 93 ILE A C 1
ATOM 761 O O . ILE A 1 93 ? -8.349 1.880 15.915 1.00 91.00 93 ILE A O 1
ATOM 765 N N . PHE A 1 94 ? -8.421 0.290 14.334 1.00 90.50 94 PHE A N 1
ATOM 766 C CA . PHE A 1 94 ? -9.620 -0.355 14.872 1.00 90.50 94 PHE A CA 1
ATOM 767 C C . PHE A 1 94 ? -9.413 -0.867 16.306 1.00 90.50 94 PHE A C 1
ATOM 769 O O . PHE A 1 94 ? -10.269 -0.667 17.164 1.00 90.50 94 PHE A O 1
ATOM 776 N N . LYS A 1 95 ? -8.267 -1.501 16.589 1.00 90.81 95 LYS A N 1
ATOM 777 C CA . LYS A 1 95 ? -7.935 -1.980 17.939 1.00 90.81 95 LYS A CA 1
ATOM 778 C C . LYS A 1 95 ? -7.866 -0.844 18.960 1.00 90.81 95 LYS A C 1
ATOM 780 O O . LYS A 1 95 ? -8.439 -0.996 20.032 1.00 90.81 95 LYS A O 1
ATOM 785 N N . ARG A 1 96 ? -7.207 0.270 18.624 1.00 89.25 96 ARG A N 1
ATOM 786 C CA . ARG A 1 96 ? -7.108 1.451 19.503 1.00 89.25 96 ARG A CA 1
ATOM 787 C C . ARG A 1 96 ? -8.470 2.064 19.781 1.00 89.25 96 ARG A C 1
ATOM 789 O O . ARG A 1 96 ? -8.811 2.268 20.935 1.00 89.25 96 ARG A O 1
ATOM 796 N N . TYR A 1 97 ? -9.276 2.245 18.736 1.00 88.31 97 TYR A N 1
ATOM 797 C CA . TYR A 1 97 ? -10.648 2.718 18.886 1.00 88.31 97 TYR A CA 1
ATOM 798 C C . TYR A 1 97 ? -11.438 1.833 19.854 1.00 88.31 97 TYR A C 1
ATOM 800 O O . TYR A 1 97 ? -12.085 2.338 20.756 1.00 88.31 97 TYR A O 1
ATOM 808 N N . ARG A 1 98 ? -11.354 0.503 19.726 1.00 88.06 98 ARG A N 1
ATOM 809 C CA . ARG A 1 98 ? -12.048 -0.399 20.654 1.00 88.06 98 ARG A CA 1
ATOM 810 C C . ARG A 1 98 ? -11.592 -0.211 22.106 1.00 88.06 98 ARG A C 1
ATOM 812 O O . ARG A 1 98 ? -12.438 -0.184 22.986 1.00 88.06 98 ARG A O 1
ATOM 819 N N . GLN A 1 99 ? -10.288 -0.079 22.342 1.00 88.25 99 GLN A N 1
ATOM 820 C CA . GLN A 1 99 ? -9.744 0.151 23.686 1.00 88.25 99 GLN A CA 1
ATOM 821 C C . GLN A 1 99 ? -10.252 1.467 24.286 1.00 88.25 99 GLN A C 1
ATOM 823 O O . GLN A 1 99 ? -10.727 1.467 25.413 1.00 88.25 99 GLN A O 1
ATOM 828 N N . GLU A 1 100 ? -10.237 2.556 23.513 1.00 85.81 100 GLU A N 1
ATOM 829 C CA . GLU A 1 100 ? -10.763 3.860 23.945 1.00 85.81 100 GLU A CA 1
ATOM 830 C C . GLU A 1 100 ? -12.266 3.800 24.280 1.00 85.81 100 GLU A C 1
ATOM 832 O O . GLU A 1 100 ? -12.723 4.434 25.231 1.00 85.81 100 GLU A O 1
ATOM 837 N N . TYR A 1 101 ? -13.044 3.016 23.524 1.00 81.19 101 TYR A N 1
ATOM 838 C CA . TYR A 1 101 ? -14.469 2.790 23.797 1.00 81.19 101 TYR A CA 1
ATOM 839 C C . TYR A 1 101 ? -14.712 1.962 25.065 1.00 81.19 101 TYR A C 1
ATOM 841 O O . TYR A 1 101 ? -15.614 2.284 25.836 1.00 81.19 101 TYR A O 1
ATOM 849 N N . ASP A 1 102 ? -13.916 0.912 25.284 1.00 80.81 102 ASP A N 1
ATOM 850 C CA . ASP A 1 102 ? -14.024 0.051 26.467 1.00 80.81 102 ASP A CA 1
ATOM 851 C C . ASP A 1 102 ? -13.586 0.793 27.753 1.00 80.81 102 ASP A C 1
ATOM 853 O O . ASP A 1 102 ? -14.108 0.509 28.822 1.00 80.81 102 ASP A O 1
ATOM 857 N N . GLU A 1 103 ? -12.663 1.761 27.671 1.00 77.06 103 GLU A N 1
ATOM 858 C CA . GLU A 1 103 ? -12.225 2.594 28.811 1.00 77.06 103 GLU A CA 1
ATOM 859 C C . GLU A 1 103 ? -13.221 3.705 29.191 1.00 77.06 103 GLU A C 1
ATOM 861 O O . GLU A 1 103 ? -13.165 4.236 30.301 1.00 77.06 103 GLU A O 1
ATOM 866 N N . THR A 1 104 ? -14.113 4.091 28.274 1.00 69.56 104 THR A N 1
ATOM 867 C CA . THR A 1 104 ? -15.093 5.173 28.479 1.00 69.56 104 THR A CA 1
ATOM 868 C C . THR A 1 104 ? -16.488 4.685 28.888 1.00 69.56 104 THR A C 1
ATOM 870 O O . THR A 1 104 ? -17.351 5.522 29.164 1.00 69.56 104 THR A O 1
ATOM 873 N N . THR A 1 105 ? -16.704 3.367 28.954 1.00 59.12 105 THR A N 1
ATOM 874 C CA . THR A 1 105 ? -17.958 2.711 29.376 1.00 59.12 105 THR A CA 1
ATOM 875 C C . THR A 1 105 ? -17.792 2.066 30.746 1.00 59.12 105 THR A C 1
ATOM 877 O O . THR A 1 105 ? -18.721 2.209 31.574 1.00 59.12 105 THR A O 1
#

pLDDT: mean 86.71, std 9.52, range [51.44, 96.12]

Secondary structure (DSSP, 8-state):
-PPPHHHHHHHHHHHHHHHHHHHHHHHHHHHHHHHHHHSSTTHHHHHHSHHHHHHHHHHHHHHHHHHHH-TTTTHHHHHHHHIIIIIIHHHHHHHHHHHHHHH--

InterPro domains:
  IPR011990 Tetratricopeptide-like helical domain superfamily [G3DSA:1.25.40.10] (12-105)